Protein AF-A0A2V9VYB6-F1 (afdb_monomer)

Solvent-accessible surface area (backbone atoms only — not comparable to full-atom values): 6726 Å² total; per-residue (Å²): 140,85,85,82,80,80,75,78,79,79,74,77,72,56,65,66,53,47,56,52,48,46,52,50,51,56,49,49,54,51,48,46,54,51,22,63,63,72,33,36,52,66,61,45,56,74,74,52,60,84,85,45,79,45,72,48,96,88,68,51,76,35,46,48,68,56,46,45,52,49,42,58,71,44,42,89,64,50,88,79,73,76,66,43,64,47,83,90,43,64,50,68,50,76,58,91,94,46,73,50,76,46,66,53,70,55,128

Radius of gyration: 20.24 Å; Cα contacts (8 Å, |Δi|>4): 100; chains: 1; bounding box: 27×27×78 Å

Mean predicted aligned error: 10.0 Å

Nearest PDB structures (foldseek):
  2r4i-assembly1_B  TM=8.383E-01  e=9.178E-03  Cytophaga hutchinsonii ATCC 33406
  4i4k-assembly1_A  TM=6.987E-01  e=7.322E-01  Streptomyces globisporus C-1027
  7jmv-assembly1_A  TM=7.365E-01  e=1.472E+00  Madurella mycetomatis
  7kd9-assembly3_H  TM=6.754E-01  e=2.021E+00  Blastobotrys adeninivorans
  7jmr-assembly1_A  TM=7.365E-01  e=2.776E+00  Madurella mycetomatis

pLDDT: mean 80.01, std 17.53, range [41.66, 97.94]

Secondary structure (DSSP, 8-state):
------------THHHHHHHHHHHHHHHHHHHHHHHHHT-HHHHHHHS-TT--EE-TTS-EE-HHHHHHHHHHHGGGTTS---EEPGGG-EEEEETTEEEEE--EE-

Structure (mmCIF, N/CA/C/O backbone):
data_AF-A0A2V9VYB6-F1
#
_entry.id   AF-A0A2V9VYB6-F1
#
loop_
_atom_site.group_PDB
_atom_site.id
_atom_site.type_symbol
_atom_site.label_atom_id
_atom_site.label_alt_id
_atom_site.label_comp_id
_atom_site.label_asym_id
_atom_site.label_entity_id
_atom_site.label_seq_id
_atom_site.pdbx_PDB_ins_code
_atom_site.Cartn_x
_atom_site.Cartn_y
_atom_site.Cartn_z
_atom_site.occupancy
_atom_site.B_iso_or_equiv
_atom_site.auth_seq_id
_atom_site.auth_comp_id
_atom_site.auth_asym_id
_atom_site.auth_atom_id
_atom_site.pdbx_PDB_model_num
ATOM 1 N N . MET A 1 1 ? 8.157 -14.509 -61.793 1.00 47.47 1 MET A N 1
ATOM 2 C CA . MET A 1 1 ? 8.509 -14.728 -60.375 1.00 47.47 1 MET A CA 1
ATOM 3 C C . MET A 1 1 ? 9.534 -13.697 -59.950 1.00 47.47 1 MET A C 1
ATOM 5 O O . MET A 1 1 ? 10.646 -13.806 -60.432 1.00 47.47 1 MET A O 1
ATOM 9 N N . VAL A 1 2 ? 9.172 -12.765 -59.066 1.00 41.66 2 VAL A N 1
ATOM 10 C CA . VAL A 1 2 ? 9.946 -12.417 -57.857 1.00 41.66 2 VAL A CA 1
ATOM 11 C C . VAL A 1 2 ? 8.919 -11.852 -56.871 1.00 41.66 2 VAL A C 1
ATOM 13 O O . VAL A 1 2 ? 8.341 -10.798 -57.117 1.00 41.66 2 VAL A O 1
ATOM 16 N N . LEU A 1 3 ? 8.625 -12.601 -55.808 1.00 47.91 3 LEU A N 1
ATOM 17 C CA . LEU A 1 3 ? 7.790 -12.157 -54.693 1.00 47.91 3 LEU A CA 1
ATOM 18 C C . LEU A 1 3 ? 8.742 -11.557 -53.650 1.00 47.91 3 LEU A C 1
ATOM 20 O O . LEU A 1 3 ? 9.519 -12.290 -53.042 1.00 47.91 3 LEU A O 1
ATOM 24 N N . VAL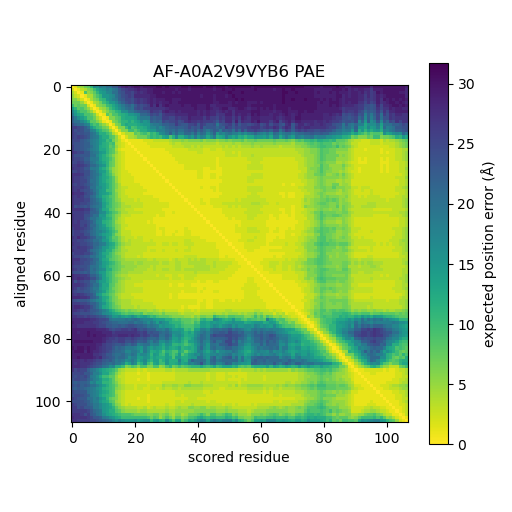 A 1 4 ? 8.738 -10.233 -53.489 1.00 48.50 4 VAL A N 1
ATOM 25 C CA . VAL A 1 4 ? 9.514 -9.554 -52.441 1.00 48.50 4 VAL A CA 1
ATOM 26 C C . VAL A 1 4 ? 8.639 -9.492 -51.192 1.00 48.50 4 VAL A C 1
ATOM 28 O O . VAL A 1 4 ? 7.753 -8.649 -51.082 1.00 48.50 4 VAL A O 1
ATOM 31 N N . CYS A 1 5 ? 8.857 -10.423 -50.264 1.00 47.44 5 CYS A N 1
ATOM 32 C CA . CYS A 1 5 ? 8.259 -10.375 -48.934 1.00 47.44 5 CYS A CA 1
ATOM 33 C C . CYS A 1 5 ? 8.954 -9.276 -48.122 1.00 47.44 5 CYS A C 1
ATOM 35 O O . CYS A 1 5 ? 10.061 -9.472 -47.624 1.00 47.44 5 CYS A O 1
ATOM 37 N N . ALA A 1 6 ? 8.309 -8.118 -47.989 1.00 54.72 6 ALA A N 1
ATOM 38 C CA . ALA A 1 6 ? 8.707 -7.104 -47.023 1.00 54.72 6 ALA A CA 1
ATOM 39 C C . ALA A 1 6 ? 8.417 -7.637 -45.611 1.00 54.72 6 ALA A C 1
ATOM 41 O O . ALA A 1 6 ? 7.285 -7.592 -45.132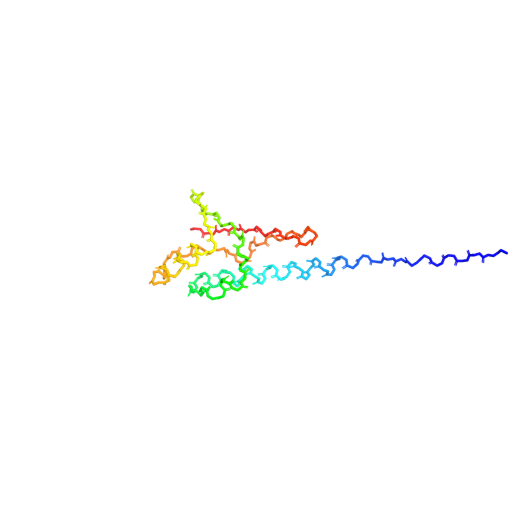 1.00 54.72 6 ALA A O 1
ATOM 42 N N . THR A 1 7 ? 9.431 -8.189 -44.949 1.00 57.72 7 THR A N 1
ATOM 43 C CA . THR A 1 7 ? 9.360 -8.508 -43.523 1.00 57.72 7 THR A CA 1
ATOM 44 C C . THR A 1 7 ? 9.350 -7.195 -42.749 1.00 57.72 7 THR A C 1
ATOM 46 O O . THR A 1 7 ? 10.390 -6.558 -42.578 1.00 57.72 7 THR A O 1
ATOM 49 N N . ALA A 1 8 ? 8.169 -6.766 -42.308 1.00 55.41 8 ALA A N 1
ATOM 50 C CA . ALA A 1 8 ? 8.053 -5.724 -41.303 1.00 55.41 8 ALA A CA 1
ATOM 51 C C . ALA A 1 8 ? 8.752 -6.225 -40.032 1.00 55.41 8 A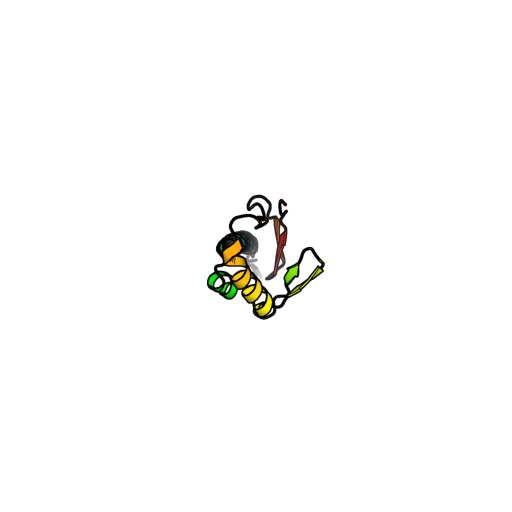LA A C 1
ATOM 53 O O . ALA A 1 8 ? 8.300 -7.171 -39.389 1.00 55.41 8 ALA A O 1
ATOM 54 N N . VAL A 1 9 ? 9.893 -5.625 -39.701 1.00 56.56 9 VAL A N 1
ATOM 55 C CA . VAL A 1 9 ? 10.559 -5.850 -38.421 1.00 56.56 9 VAL A CA 1
ATOM 56 C C . VAL A 1 9 ? 9.672 -5.208 -37.356 1.00 56.56 9 VAL A C 1
ATOM 58 O O . VAL A 1 9 ? 9.654 -3.988 -37.205 1.00 56.56 9 VAL A O 1
ATOM 61 N N . TRP A 1 10 ? 8.888 -6.021 -36.649 1.00 59.22 10 TRP A N 1
ATOM 62 C CA . TRP A 1 10 ? 8.245 -5.600 -35.409 1.00 59.22 10 TRP A CA 1
ATOM 63 C C . TRP A 1 10 ? 9.334 -5.370 -34.363 1.00 59.22 10 TRP A C 1
ATOM 65 O O . TRP A 1 10 ? 9.890 -6.309 -33.799 1.00 59.22 10 TRP A O 1
ATOM 75 N N . LEU A 1 11 ? 9.653 -4.102 -34.123 1.00 55.72 11 LEU A N 1
ATOM 76 C CA . LEU A 1 11 ? 10.357 -3.686 -32.918 1.00 55.72 11 LEU A CA 1
ATOM 77 C C . LEU A 1 11 ? 9.389 -3.864 -31.735 1.00 55.72 11 LEU A C 1
ATOM 79 O O . LEU A 1 11 ? 8.288 -3.310 -31.782 1.00 55.72 11 LEU A O 1
ATOM 83 N N . PRO A 1 12 ? 9.736 -4.641 -30.695 1.00 51.94 12 PRO A N 1
ATOM 84 C CA . PRO A 1 12 ? 8.858 -4.819 -29.547 1.00 51.94 12 PRO A CA 1
ATOM 85 C C . PRO A 1 12 ? 8.682 -3.487 -28.807 1.00 51.94 12 PRO A C 1
ATOM 87 O O . PRO A 1 12 ? 9.613 -2.982 -28.189 1.00 51.94 12 PRO A O 1
ATOM 90 N N . ALA A 1 13 ? 7.458 -2.954 -28.802 1.00 56.91 13 ALA A N 1
ATOM 91 C CA . ALA A 1 13 ? 7.031 -1.784 -28.020 1.00 56.91 13 ALA A CA 1
ATOM 92 C C . ALA A 1 13 ? 7.063 -2.007 -26.486 1.00 56.91 13 ALA A C 1
ATOM 94 O O . ALA A 1 13 ? 6.517 -1.222 -25.711 1.00 56.91 13 ALA A O 1
ATOM 95 N N . GLN A 1 14 ? 7.673 -3.103 -26.034 1.00 57.41 14 GLN A N 1
ATOM 96 C CA . GLN A 1 14 ? 7.612 -3.579 -24.660 1.00 57.41 14 GLN A CA 1
ATOM 97 C C . GLN A 1 14 ? 8.513 -2.756 -23.721 1.00 57.41 14 GLN A C 1
ATOM 99 O O . GLN A 1 14 ? 8.121 -2.485 -22.587 1.00 57.41 14 GLN A O 1
ATOM 104 N N . SER A 1 15 ? 9.661 -2.254 -24.192 1.00 59.47 15 SER A N 1
ATOM 105 C CA . SER A 1 15 ? 10.625 -1.520 -23.351 1.00 59.47 15 SER A CA 1
ATOM 106 C C . SER A 1 15 ? 10.083 -0.195 -22.802 1.00 59.47 15 SER A C 1
ATOM 108 O O . SER A 1 15 ? 10.264 0.112 -21.622 1.00 59.47 15 SER A O 1
ATOM 110 N N . ASP A 1 16 ? 9.363 0.568 -23.626 1.00 64.31 16 ASP A N 1
ATOM 111 C CA . ASP A 1 16 ? 8.791 1.857 -23.215 1.00 64.31 16 ASP A CA 1
ATOM 112 C C . ASP A 1 16 ? 7.590 1.656 -22.273 1.00 64.31 16 ASP A C 1
ATOM 114 O O . ASP A 1 16 ? 7.368 2.430 -21.332 1.00 64.31 16 ASP A O 1
ATOM 118 N N . SER A 1 17 ? 6.844 0.560 -22.459 1.00 80.25 17 SER A N 1
ATOM 119 C CA . SER A 1 17 ? 5.758 0.172 -21.553 1.00 80.25 17 SER A CA 1
ATOM 120 C C . SER A 1 17 ? 6.264 -0.276 -20.175 1.00 80.25 17 SER A C 1
ATOM 122 O O . SER A 1 17 ? 5.668 0.085 -19.161 1.00 80.25 17 SER A O 1
ATOM 124 N N . GLU A 1 18 ? 7.396 -0.980 -20.096 1.00 86.31 18 GLU A N 1
ATOM 125 C CA . GLU A 1 18 ? 7.959 -1.441 -18.821 1.00 86.31 18 GLU A CA 1
ATOM 126 C C . GLU A 1 18 ? 8.546 -0.284 -18.005 1.00 86.31 18 GLU A C 1
ATOM 128 O O . GLU A 1 18 ? 8.272 -0.163 -16.809 1.00 86.31 18 GLU A O 1
ATOM 133 N N . ALA A 1 19 ? 9.304 0.616 -18.642 1.00 87.69 19 ALA A N 1
ATOM 134 C CA . ALA A 1 19 ? 9.876 1.784 -17.971 1.00 87.69 19 ALA A CA 1
ATOM 135 C C . ALA A 1 19 ? 8.791 2.746 -17.451 1.00 87.69 19 ALA A C 1
ATOM 137 O O . ALA A 1 19 ? 8.884 3.266 -16.330 1.00 87.69 19 ALA A O 1
ATOM 138 N N . SER A 1 20 ? 7.732 2.955 -18.239 1.00 90.19 20 SER A N 1
ATOM 139 C CA . SER A 1 20 ? 6.583 3.765 -17.818 1.00 90.19 20 SER A CA 1
ATOM 140 C C . SER A 1 20 ? 5.780 3.090 -16.702 1.00 90.19 20 SER A C 1
ATOM 142 O O . SER A 1 20 ? 5.427 3.757 -15.729 1.00 90.19 20 SER A O 1
ATOM 144 N N . THR A 1 21 ? 5.562 1.774 -16.772 1.00 91.94 21 THR A N 1
ATOM 145 C CA . THR A 1 21 ? 4.920 0.995 -15.697 1.00 91.94 21 THR A CA 1
ATOM 146 C C . THR A 1 21 ? 5.723 1.084 -14.408 1.00 91.94 21 THR A C 1
ATOM 148 O O . THR A 1 21 ? 5.179 1.460 -13.373 1.00 91.94 21 THR A O 1
ATOM 151 N N . LYS A 1 22 ? 7.040 0.867 -14.471 1.00 91.06 22 LYS A N 1
ATOM 152 C CA . LYS A 1 22 ? 7.939 1.032 -13.325 1.00 91.06 22 LYS A CA 1
ATOM 153 C C . LYS A 1 22 ? 7.808 2.415 -12.686 1.00 91.06 22 LYS A C 1
ATOM 155 O O . LYS A 1 22 ? 7.693 2.521 -11.469 1.00 91.06 22 LYS A O 1
ATOM 160 N N . SER A 1 23 ? 7.793 3.466 -13.502 1.00 90.62 23 SER A N 1
ATOM 161 C CA . SER A 1 23 ? 7.660 4.843 -13.015 1.00 90.62 23 SER A CA 1
ATOM 162 C C . SER A 1 23 ? 6.313 5.090 -12.325 1.00 90.62 23 SER A C 1
ATOM 164 O O . SER A 1 23 ? 6.273 5.745 -11.285 1.00 90.62 23 SER A O 1
ATOM 166 N N . LYS A 1 24 ? 5.219 4.522 -12.854 1.00 92.50 24 LYS A N 1
ATOM 167 C CA . LYS A 1 24 ? 3.885 4.581 -12.232 1.00 92.50 24 LYS A CA 1
ATOM 168 C C . LYS A 1 24 ? 3.848 3.861 -10.884 1.00 92.50 24 LYS A C 1
ATOM 170 O O . LYS A 1 24 ? 3.350 4.433 -9.923 1.00 92.50 24 LYS A O 1
ATOM 175 N N . ILE A 1 25 ? 4.419 2.659 -10.791 1.00 92.88 25 ILE A N 1
ATOM 176 C CA . ILE A 1 25 ? 4.477 1.897 -9.532 1.00 92.88 25 ILE A CA 1
ATOM 177 C C . ILE A 1 25 ? 5.272 2.662 -8.470 1.00 92.88 25 ILE A C 1
ATOM 179 O O . ILE A 1 25 ? 4.801 2.818 -7.350 1.00 92.88 25 ILE A O 1
ATOM 183 N N . VAL A 1 26 ? 6.421 3.245 -8.830 1.00 90.12 26 VAL A N 1
ATOM 184 C CA . VAL A 1 26 ? 7.193 4.096 -7.905 1.00 90.12 26 VAL A CA 1
ATOM 185 C C . VAL A 1 26 ? 6.380 5.309 -7.429 1.00 90.12 26 VAL A C 1
ATOM 187 O O . VAL A 1 26 ? 6.496 5.711 -6.273 1.00 90.12 26 VAL A O 1
ATOM 190 N N . ALA A 1 27 ? 5.563 5.912 -8.296 1.00 91.94 27 ALA A N 1
ATOM 191 C CA . ALA A 1 27 ? 4.695 7.021 -7.903 1.00 91.94 27 ALA A CA 1
ATOM 192 C C . ALA A 1 27 ? 3.577 6.574 -6.943 1.00 91.94 27 ALA A C 1
ATOM 194 O O . ALA A 1 27 ? 3.317 7.273 -5.963 1.00 91.94 27 ALA A O 1
ATOM 195 N N . LEU A 1 28 ? 2.965 5.410 -7.185 1.00 94.06 28 LEU A N 1
ATOM 196 C CA . LEU A 1 28 ? 1.953 4.824 -6.299 1.00 94.06 28 LEU A CA 1
ATOM 197 C C . LEU A 1 28 ? 2.532 4.487 -4.921 1.00 94.06 28 LEU A C 1
ATOM 199 O O . LEU A 1 28 ? 1.930 4.849 -3.918 1.00 94.06 28 LEU A O 1
ATOM 203 N N . GLU A 1 29 ? 3.732 3.908 -4.855 1.00 90.06 29 GLU A N 1
ATOM 204 C CA . GLU A 1 29 ? 4.431 3.630 -3.590 1.00 90.06 29 GLU A CA 1
ATOM 205 C C . GLU A 1 29 ? 4.733 4.907 -2.791 1.00 90.06 29 GLU A C 1
ATOM 207 O O . GLU A 1 29 ? 4.595 4.961 -1.567 1.00 90.06 29 GLU A O 1
ATOM 212 N N . LYS A 1 30 ? 5.124 5.993 -3.468 1.00 88.44 30 LYS A N 1
ATOM 213 C CA . LYS A 1 30 ? 5.323 7.290 -2.802 1.00 88.44 30 LYS A CA 1
ATOM 214 C C . LYS A 1 30 ? 4.012 7.854 -2.257 1.00 88.44 30 LYS A C 1
ATOM 216 O O . LYS A 1 30 ? 3.995 8.344 -1.128 1.00 88.44 30 LYS A O 1
ATOM 221 N N . LEU A 1 31 ? 2.933 7.766 -3.038 1.00 92.06 31 LEU A N 1
ATOM 222 C CA . LEU A 1 31 ? 1.601 8.196 -2.619 1.00 92.06 31 LEU A CA 1
ATOM 223 C C . LEU A 1 31 ? 1.105 7.377 -1.422 1.00 92.06 31 LEU A C 1
ATOM 225 O O . LEU A 1 31 ? 0.658 7.970 -0.445 1.00 92.06 31 LEU A O 1
ATOM 229 N N . TRP A 1 32 ? 1.258 6.052 -1.466 1.00 91.69 32 TRP A N 1
ATOM 230 C CA . TRP A 1 32 ? 0.970 5.143 -0.357 1.00 91.69 32 TRP A CA 1
ATOM 231 C C . TRP A 1 32 ? 1.654 5.595 0.933 1.00 91.69 32 TRP A C 1
ATOM 233 O O . TRP A 1 32 ? 0.988 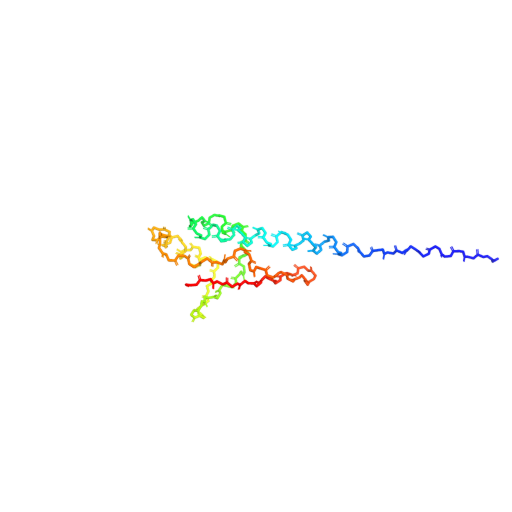5.868 1.930 1.00 91.69 32 TRP A O 1
ATOM 243 N N . ASN A 1 33 ? 2.982 5.749 0.896 1.00 85.94 33 ASN A N 1
ATOM 244 C CA . ASN A 1 33 ? 3.771 6.125 2.068 1.00 85.94 33 ASN A CA 1
ATOM 245 C C . ASN A 1 33 ? 3.355 7.487 2.634 1.00 85.94 33 ASN A C 1
ATOM 247 O O . ASN A 1 33 ? 3.225 7.647 3.848 1.00 85.94 33 ASN A O 1
ATOM 251 N N . GLN A 1 34 ? 3.139 8.475 1.762 1.00 87.69 34 GLN A N 1
ATOM 252 C CA . GLN A 1 34 ? 2.714 9.804 2.184 1.00 87.69 34 GLN A CA 1
ATOM 253 C C . GLN A 1 34 ? 1.313 9.776 2.803 1.00 87.69 34 GLN A C 1
ATOM 255 O O . GLN A 1 34 ? 1.121 10.351 3.872 1.00 87.69 34 GLN A O 1
ATOM 260 N N . ALA A 1 35 ? 0.362 9.101 2.155 1.00 91.00 35 ALA A N 1
ATOM 261 C CA . ALA A 1 35 ? -1.018 9.015 2.610 1.00 91.00 35 ALA A CA 1
ATOM 262 C C . ALA A 1 35 ? -1.132 8.244 3.929 1.00 91.00 35 ALA A C 1
ATOM 264 O O . ALA A 1 35 ? -1.815 8.694 4.847 1.00 91.00 35 ALA A O 1
ATOM 265 N N . TYR A 1 36 ? -0.399 7.137 4.067 1.00 87.62 36 TYR A N 1
ATOM 266 C CA . TYR A 1 36 ? -0.300 6.396 5.322 1.00 87.62 36 TYR A CA 1
ATOM 267 C C . TYR A 1 36 ? 0.259 7.280 6.440 1.00 87.62 36 TYR A C 1
ATOM 269 O O . TYR A 1 36 ? -0.337 7.373 7.514 1.00 87.62 36 TYR A O 1
ATOM 277 N N . LYS A 1 37 ? 1.342 8.017 6.160 1.00 81.88 37 LYS A N 1
ATOM 278 C CA . LYS A 1 37 ? 1.955 8.942 7.119 1.00 81.88 37 LYS A CA 1
ATOM 279 C C . LYS A 1 37 ? 0.990 10.037 7.577 1.00 81.88 37 LYS A C 1
ATOM 281 O O . LYS A 1 37 ? 0.893 10.323 8.765 1.00 81.88 37 LYS A O 1
ATOM 286 N N . SER A 1 38 ? 0.255 10.647 6.651 1.00 85.88 38 SER A N 1
ATOM 287 C CA . SER A 1 38 ? -0.689 11.722 6.973 1.00 85.88 38 SER A CA 1
ATOM 288 C C . SER A 1 38 ? -2.059 11.236 7.453 1.00 85.88 38 SER A C 1
ATOM 290 O O . SER A 1 38 ? -2.915 12.070 7.739 1.00 85.88 38 SER A O 1
ATOM 292 N N . GLY A 1 39 ? -2.300 9.921 7.507 1.00 88.31 39 GLY A N 1
ATOM 293 C CA . GLY A 1 39 ? -3.623 9.365 7.797 1.00 88.31 39 GLY A CA 1
ATOM 294 C C . GLY A 1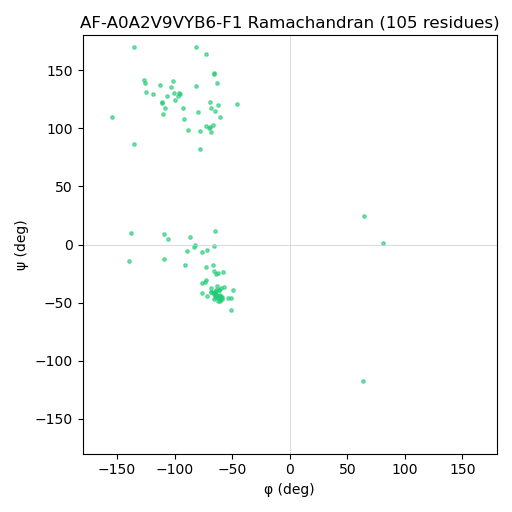 39 ? -4.678 9.692 6.729 1.00 88.31 39 GLY A C 1
ATOM 295 O O . GLY A 1 39 ? -5.870 9.730 7.035 1.00 88.31 39 GLY A O 1
ATOM 296 N N . ASP A 1 40 ? -4.265 9.959 5.484 1.00 92.69 40 ASP A N 1
ATOM 297 C CA . ASP A 1 40 ? -5.170 10.275 4.372 1.00 92.69 40 ASP A CA 1
ATOM 298 C C . ASP A 1 40 ? -5.815 8.996 3.823 1.00 92.69 40 ASP A C 1
ATOM 300 O O . ASP A 1 40 ? -5.400 8.410 2.819 1.00 92.69 40 ASP A O 1
ATOM 304 N N . ILE A 1 41 ? -6.871 8.562 4.509 1.00 94.88 41 ILE A N 1
ATOM 305 C CA . ILE A 1 41 ? -7.628 7.362 4.145 1.00 94.88 41 ILE A CA 1
ATOM 306 C C . ILE A 1 41 ? -8.282 7.461 2.764 1.00 94.88 41 ILE A C 1
ATOM 308 O O . ILE A 1 41 ? -8.535 6.432 2.151 1.00 94.88 41 ILE A O 1
ATOM 312 N N . LYS A 1 42 ? -8.546 8.671 2.254 1.00 96.56 42 LYS A N 1
ATOM 313 C CA . LYS A 1 42 ? -9.171 8.851 0.940 1.00 96.56 42 LYS A CA 1
ATOM 314 C C . LYS A 1 42 ? -8.161 8.599 -0.175 1.00 96.56 42 LYS A C 1
ATOM 316 O O . LYS A 1 42 ? -8.495 7.958 -1.169 1.00 96.56 42 LYS A O 1
ATOM 321 N N . ALA A 1 43 ? -6.931 9.085 -0.009 1.00 96.31 43 ALA A N 1
ATOM 322 C CA . ALA A 1 43 ? -5.851 8.787 -0.940 1.00 96.31 43 ALA A CA 1
ATOM 323 C C . ALA A 1 43 ? -5.536 7.283 -0.961 1.00 96.31 43 ALA A C 1
ATOM 325 O O . ALA A 1 43 ? -5.449 6.709 -2.046 1.00 96.31 43 ALA A O 1
ATOM 326 N N . LEU A 1 44 ? -5.455 6.636 0.210 1.00 96.44 44 LEU A N 1
ATOM 327 C CA . LEU A 1 44 ? -5.255 5.183 0.309 1.00 96.44 44 LEU A CA 1
ATOM 328 C C . LEU A 1 44 ? -6.395 4.398 -0.359 1.00 96.44 44 LEU A C 1
ATOM 330 O O . LEU A 1 44 ? -6.136 3.510 -1.165 1.00 96.44 44 LEU A O 1
ATOM 334 N N . ASP A 1 45 ? -7.650 4.760 -0.088 1.00 97.75 45 ASP A N 1
ATOM 335 C CA . ASP A 1 45 ? -8.823 4.121 -0.697 1.00 97.75 45 ASP A CA 1
ATOM 336 C C . ASP A 1 45 ? -8.802 4.180 -2.234 1.00 97.75 45 ASP A C 1
ATOM 338 O O . ASP A 1 45 ? -9.166 3.211 -2.895 1.00 97.75 45 ASP A O 1
ATOM 342 N N . SER A 1 46 ? -8.309 5.286 -2.804 1.00 97.81 46 SER A N 1
ATOM 343 C CA . SER A 1 46 ? -8.280 5.500 -4.257 1.00 97.81 46 SER A CA 1
ATOM 344 C C . SER A 1 46 ? -7.247 4.665 -5.022 1.00 97.81 46 SER A C 1
ATOM 346 O O . SER A 1 46 ? -7.369 4.530 -6.239 1.00 97.81 46 SER A O 1
ATOM 348 N N . ILE A 1 47 ? -6.224 4.143 -4.337 1.00 96.88 47 ILE A N 1
ATOM 349 C CA . ILE A 1 47 ? -5.132 3.381 -4.967 1.00 96.88 47 ILE A CA 1
ATOM 350 C C . ILE A 1 47 ? -5.162 1.891 -4.641 1.00 96.88 47 ILE A C 1
ATOM 352 O O . ILE A 1 47 ? -4.446 1.121 -5.279 1.00 96.88 47 ILE A O 1
ATOM 356 N N . LEU A 1 48 ? -5.968 1.486 -3.660 1.00 97.06 48 LEU A N 1
ATOM 357 C CA . LEU A 1 48 ? -6.129 0.091 -3.286 1.00 97.06 48 LEU A CA 1
ATOM 358 C C . LEU A 1 48 ? -7.330 -0.536 -3.978 1.00 97.06 48 LEU A C 1
ATOM 360 O O . LEU A 1 48 ? -8.449 -0.034 -3.873 1.00 97.06 48 LEU A O 1
ATOM 364 N N . ASP A 1 49 ? -7.098 -1.684 -4.602 1.00 97.94 49 ASP A N 1
ATOM 365 C CA . ASP A 1 49 ? -8.171 -2.562 -5.055 1.00 97.94 49 ASP A CA 1
ATOM 366 C C . ASP A 1 49 ? -8.945 -3.142 -3.858 1.00 97.94 49 ASP A C 1
ATOM 368 O O . ASP A 1 49 ? -8.369 -3.385 -2.795 1.00 97.94 49 ASP A O 1
ATOM 372 N N . ASP A 1 50 ? -10.246 -3.384 -4.017 1.00 97.38 50 ASP A N 1
ATOM 373 C CA . ASP A 1 50 ? -11.089 -3.925 -2.942 1.00 97.38 50 ASP A CA 1
ATOM 374 C C . ASP A 1 50 ? -10.705 -5.364 -2.548 1.00 97.38 50 ASP A C 1
ATOM 376 O O . ASP A 1 50 ? -10.961 -5.781 -1.417 1.00 97.38 50 ASP A O 1
ATOM 380 N N . GLY A 1 51 ? -10.054 -6.107 -3.449 1.00 97.19 51 GLY A N 1
ATOM 381 C CA . GLY A 1 51 ? -9.536 -7.454 -3.219 1.00 97.19 51 GLY A CA 1
ATOM 382 C C . GLY A 1 51 ? -8.132 -7.515 -2.609 1.00 97.19 51 GLY A C 1
ATOM 383 O O . GLY A 1 51 ? -7.567 -8.607 -2.524 1.00 97.19 51 GLY A O 1
ATOM 384 N N . ILE A 1 52 ? -7.536 -6.385 -2.206 1.00 97.00 52 ILE A N 1
ATOM 385 C CA . ILE A 1 52 ? -6.187 -6.387 -1.630 1.00 97.00 52 ILE A CA 1
ATOM 386 C C . ILE A 1 52 ? -6.119 -7.175 -0.313 1.00 97.00 52 ILE A C 1
ATOM 388 O O . ILE A 1 52 ? -6.979 -7.065 0.564 1.00 97.00 52 ILE A O 1
ATOM 392 N N . VAL A 1 53 ? -5.031 -7.933 -0.165 1.00 95.94 53 VAL A N 1
ATOM 393 C CA . VAL A 1 53 ? -4.658 -8.644 1.059 1.00 95.94 53 VAL A CA 1
ATOM 394 C C . VAL A 1 53 ? -3.425 -7.966 1.646 1.00 95.94 53 VAL A C 1
ATOM 396 O O . VAL A 1 53 ? -2.350 -8.016 1.047 1.00 95.94 53 VAL A O 1
ATOM 399 N N . LEU A 1 54 ? -3.575 -7.328 2.808 1.00 94.50 54 LEU A N 1
ATOM 400 C CA . LEU A 1 54 ? -2.468 -6.677 3.507 1.00 94.50 54 LEU A CA 1
ATOM 401 C C . LEU A 1 54 ? -1.964 -7.586 4.620 1.00 94.50 54 LEU A C 1
ATOM 403 O O . LEU A 1 54 ? -2.746 -8.001 5.470 1.00 94.50 54 LEU A O 1
ATOM 407 N N . VAL A 1 55 ? -0.670 -7.893 4.608 1.00 93.94 55 VAL A N 1
ATOM 408 C CA . VAL A 1 55 ? -0.019 -8.719 5.630 1.00 93.94 55 VAL A CA 1
ATOM 409 C C . VAL A 1 55 ? 0.914 -7.831 6.444 1.00 93.94 55 VAL A C 1
ATOM 411 O O . VAL A 1 55 ? 1.804 -7.195 5.879 1.00 93.94 55 VAL A O 1
ATOM 414 N N . ASN A 1 56 ? 0.697 -7.784 7.755 1.00 88.12 56 ASN A N 1
ATOM 415 C CA . ASN A 1 56 ? 1.518 -7.015 8.686 1.00 88.12 56 ASN A CA 1
ATOM 416 C C . ASN A 1 56 ? 2.805 -7.772 9.060 1.00 88.12 56 ASN A C 1
ATOM 418 O O . ASN A 1 56 ? 2.972 -8.957 8.763 1.00 88.12 56 ASN A O 1
ATOM 422 N N . ASP A 1 57 ? 3.721 -7.085 9.740 1.00 84.12 57 ASP A N 1
ATOM 423 C CA . ASP A 1 57 ? 4.993 -7.636 10.221 1.00 84.12 57 ASP A CA 1
ATOM 424 C C . ASP A 1 57 ? 4.825 -8.749 11.273 1.00 84.12 57 ASP A C 1
ATOM 426 O O . ASP A 1 57 ? 5.672 -9.639 11.367 1.00 84.12 57 ASP A O 1
ATOM 430 N N . ASP A 1 58 ? 3.710 -8.749 12.006 1.00 88.38 58 ASP A N 1
ATOM 431 C CA . ASP A 1 58 ? 3.301 -9.819 12.924 1.00 88.38 58 ASP A CA 1
ATOM 432 C C . ASP A 1 58 ? 2.602 -11.013 12.234 1.00 88.38 58 ASP A C 1
ATOM 434 O O . ASP A 1 58 ? 2.232 -11.988 12.892 1.00 88.38 58 ASP A O 1
ATOM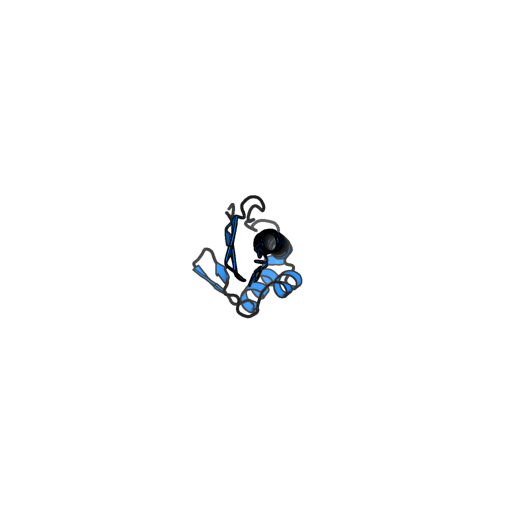 438 N N . GLY A 1 59 ? 2.428 -10.955 10.909 1.00 93.38 59 GLY A N 1
ATOM 439 C CA . GLY A 1 59 ? 1.757 -11.979 10.107 1.00 93.38 59 GLY A CA 1
ATOM 440 C C . GLY A 1 59 ? 0.227 -11.907 10.117 1.00 93.38 59 GLY A C 1
ATOM 441 O O . GLY A 1 59 ? -0.416 -12.739 9.472 1.00 93.38 59 GLY A O 1
ATOM 442 N N . SER A 1 60 ? -0.377 -10.936 10.812 1.00 95.12 60 SER A N 1
ATOM 443 C CA . SER A 1 60 ? -1.818 -10.691 10.722 1.00 95.12 60 SER A CA 1
ATOM 444 C C . SER A 1 60 ? -2.206 -10.205 9.325 1.00 95.12 60 SER A C 1
ATOM 446 O O . SER A 1 60 ? -1.441 -9.521 8.642 1.00 95.12 60 SER A O 1
ATOM 448 N N . VAL A 1 61 ? -3.411 -10.580 8.895 1.00 96.75 61 VAL A N 1
ATOM 449 C CA . VAL A 1 61 ? -3.950 -10.239 7.577 1.00 96.75 61 VAL A CA 1
ATOM 450 C C . VAL A 1 61 ? -5.123 -9.285 7.739 1.00 96.75 61 VAL A C 1
ATOM 452 O O . VAL A 1 61 ? -5.971 -9.498 8.605 1.00 96.75 61 VAL A O 1
ATOM 455 N N . GLN A 1 62 ? -5.177 -8.257 6.896 1.00 96.62 62 GLN A N 1
ATOM 456 C CA . GLN A 1 62 ? -6.238 -7.258 6.876 1.00 96.62 62 GLN A CA 1
ATOM 457 C C . GLN A 1 62 ? -6.844 -7.120 5.480 1.00 96.62 62 GLN A C 1
ATOM 459 O O . GLN A 1 62 ? -6.146 -7.129 4.460 1.00 96.62 62 GLN A O 1
ATOM 464 N N . THR A 1 63 ? -8.160 -6.934 5.458 1.00 97.81 63 THR A N 1
ATOM 465 C CA . THR A 1 63 ? -8.889 -6.393 4.309 1.00 97.81 63 THR A CA 1
ATOM 466 C C . THR A 1 63 ? -8.617 -4.895 4.152 1.00 97.81 63 THR A C 1
ATOM 468 O O . THR A 1 63 ? -8.207 -4.212 5.097 1.00 97.81 63 THR A O 1
ATOM 471 N N . LYS A 1 64 ? -8.944 -4.341 2.978 1.00 97.31 64 LYS A N 1
ATOM 472 C CA . LYS A 1 64 ? -8.923 -2.890 2.737 1.00 97.31 64 LYS A CA 1
ATOM 473 C C . LYS A 1 64 ? -9.699 -2.107 3.803 1.00 97.31 64 LYS A C 1
ATOM 475 O O . LYS A 1 64 ? -9.200 -1.113 4.324 1.00 97.31 64 LYS A O 1
ATOM 480 N N . ALA A 1 65 ? -10.903 -2.560 4.154 1.00 96.88 65 ALA A N 1
ATOM 481 C CA . ALA A 1 65 ? -11.758 -1.873 5.122 1.00 96.88 65 ALA A CA 1
ATOM 482 C C . ALA A 1 65 ? -11.136 -1.835 6.530 1.00 96.88 65 ALA A C 1
ATOM 484 O O . ALA A 1 65 ? -11.145 -0.787 7.179 1.00 96.88 65 ALA A O 1
ATOM 485 N N . GLU A 1 66 ? -10.565 -2.952 6.985 1.00 96.31 66 GLU A N 1
A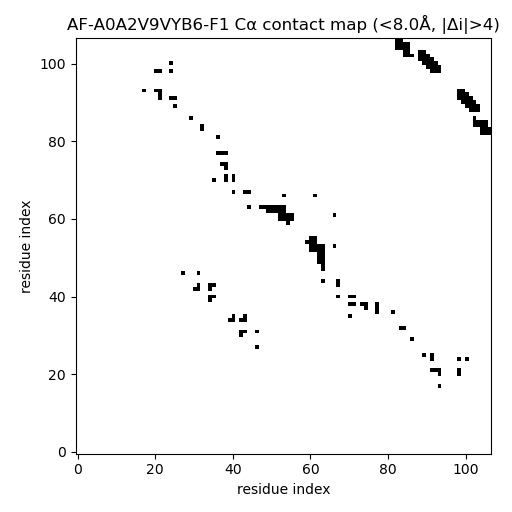TOM 486 C CA . GLU A 1 66 ? -9.890 -3.046 8.287 1.00 96.31 66 GLU A CA 1
ATOM 487 C C . GLU A 1 66 ? -8.631 -2.177 8.332 1.00 96.31 66 GLU A C 1
ATOM 489 O O . GLU A 1 66 ? -8.414 -1.455 9.308 1.00 96.31 66 GLU A O 1
ATOM 494 N N . PHE A 1 67 ? -7.843 -2.178 7.255 1.00 95.25 67 PHE A N 1
ATOM 495 C CA . PHE A 1 67 ? -6.661 -1.332 7.135 1.00 95.25 67 PHE A CA 1
ATOM 496 C C . PHE A 1 67 ? -7.013 0.164 7.169 1.00 95.25 67 PHE A C 1
ATOM 498 O O . PHE A 1 67 ? -6.441 0.923 7.949 1.00 95.25 67 PHE A O 1
ATOM 505 N N . LEU A 1 68 ? -8.002 0.614 6.391 1.00 95.38 68 LEU A N 1
ATOM 506 C CA . LEU A 1 68 ? -8.409 2.025 6.399 1.00 95.38 68 LEU A CA 1
ATOM 507 C C . LEU A 1 68 ? -8.961 2.460 7.768 1.00 95.38 68 LEU A C 1
ATOM 509 O O . LEU A 1 68 ? -8.720 3.589 8.210 1.00 95.38 68 LEU A O 1
ATOM 513 N N . ALA A 1 69 ? -9.668 1.567 8.469 1.00 94.00 69 ALA A N 1
ATOM 514 C CA . ALA A 1 69 ? -10.121 1.815 9.834 1.00 94.00 69 ALA A CA 1
ATOM 515 C C . ALA A 1 69 ? -8.945 1.936 10.820 1.00 94.00 69 ALA A C 1
ATOM 517 O O . ALA A 1 69 ? -8.955 2.837 11.668 1.00 94.00 69 ALA A O 1
ATOM 518 N N . SER A 1 70 ? -7.917 1.089 10.686 1.00 90.56 70 SER A N 1
ATOM 519 C CA . SER A 1 70 ? -6.728 1.125 11.544 1.00 90.56 70 SER A CA 1
ATOM 520 C C . SER A 1 70 ? -5.944 2.429 11.360 1.00 90.56 70 SER A C 1
ATOM 522 O O . SER A 1 70 ? -5.655 3.103 12.352 1.00 90.56 70 SER A O 1
ATOM 524 N N . VAL A 1 71 ? -5.731 2.869 10.114 1.00 89.44 71 VAL A N 1
ATOM 525 C CA . VAL A 1 71 ? -5.084 4.152 9.779 1.00 89.44 71 VAL A CA 1
ATOM 526 C C . VAL A 1 71 ? -5.848 5.335 10.373 1.00 89.44 71 VAL A C 1
ATOM 528 O O . VAL A 1 71 ? -5.260 6.225 10.987 1.00 89.44 71 VAL A O 1
ATOM 531 N N . LYS A 1 72 ? -7.181 5.341 10.251 1.00 87.00 72 LYS A N 1
ATOM 532 C CA . LYS A 1 72 ? -8.021 6.399 10.830 1.00 87.00 72 LYS A CA 1
ATOM 533 C C . LYS A 1 72 ? -7.888 6.470 12.353 1.00 87.00 72 LYS A C 1
ATOM 535 O O . LYS A 1 72 ? -7.885 7.563 12.916 1.00 87.00 72 LYS A O 1
ATOM 540 N N . SER A 1 73 ? -7.803 5.315 13.015 1.00 84.06 73 SER A N 1
ATOM 541 C CA . SER A 1 73 ? -7.683 5.234 14.475 1.00 84.06 73 SER A CA 1
ATOM 542 C C . SER A 1 73 ? -6.304 5.661 14.991 1.00 84.06 73 SER A C 1
ATOM 544 O O . SER A 1 73 ? -6.212 6.217 16.085 1.00 84.06 73 SER A O 1
ATOM 546 N N . SER A 1 74 ? -5.248 5.449 14.198 1.00 78.00 74 SER A N 1
ATOM 547 C CA . SER A 1 74 ? -3.860 5.756 14.559 1.00 78.00 74 SER A CA 1
ATOM 548 C C . SER A 1 74 ? -3.415 7.165 14.155 1.00 78.00 74 SER A C 1
ATOM 550 O O . SER A 1 74 ? -2.461 7.683 14.734 1.00 78.00 74 SER A O 1
ATOM 552 N N . ALA A 1 75 ? -4.132 7.832 13.241 1.00 68.75 75 ALA A N 1
ATOM 553 C CA . ALA A 1 75 ? -3.833 9.195 12.790 1.00 68.75 75 ALA A CA 1
ATOM 554 C C . ALA A 1 75 ? -3.606 10.228 13.925 1.00 68.75 75 ALA A C 1
ATOM 556 O O . ALA A 1 75 ? -2.670 11.021 13.813 1.00 68.75 75 ALA A O 1
ATOM 557 N N . PRO A 1 76 ? -4.352 10.223 15.053 1.00 61.59 76 PRO A N 1
ATOM 558 C CA . PRO A 1 76 ? -4.091 11.137 16.173 1.00 61.59 76 PRO A CA 1
ATOM 559 C C . PRO A 1 76 ? -2.758 10.893 16.907 1.00 61.59 76 PRO A C 1
ATOM 561 O O . PRO A 1 76 ? -2.308 11.765 17.645 1.00 61.59 76 PRO A O 1
ATOM 564 N N . GLN A 1 77 ? -2.139 9.720 16.731 1.00 59.44 77 GLN A N 1
ATOM 565 C CA . GLN A 1 77 ? -0.890 9.285 17.379 1.00 59.44 77 GLN A CA 1
ATOM 566 C C . GLN A 1 77 ? 0.315 9.300 16.413 1.00 59.44 77 GLN A C 1
ATOM 568 O O . GLN A 1 77 ? 1.417 8.884 16.771 1.00 59.44 77 GLN A O 1
ATOM 573 N N . ALA A 1 78 ? 0.129 9.788 15.180 1.00 57.62 78 ALA A N 1
ATOM 574 C CA . ALA A 1 78 ? 1.085 9.678 14.073 1.00 57.62 78 ALA A CA 1
ATOM 575 C C . ALA A 1 78 ? 2.420 10.436 14.265 1.00 57.62 78 ALA A C 1
ATOM 577 O O . ALA A 1 78 ? 3.304 10.361 13.416 1.00 57.62 78 ALA A O 1
ATOM 578 N N . SER A 1 79 ? 2.622 11.150 15.377 1.00 49.16 79 SER A N 1
ATOM 579 C CA . SER A 1 79 ? 3.818 11.971 15.593 1.00 49.16 79 SER A CA 1
ATOM 580 C C . SER A 1 79 ? 5.094 11.199 15.959 1.00 49.16 79 SER A C 1
ATOM 582 O O . SER A 1 79 ? 6.141 11.837 16.033 1.00 49.16 79 SER A O 1
ATOM 584 N N . ALA A 1 80 ? 5.060 9.878 16.201 1.00 44.12 80 ALA A N 1
ATOM 585 C CA . ALA A 1 80 ? 6.228 9.192 16.782 1.00 44.12 80 ALA A CA 1
ATOM 586 C C . ALA A 1 80 ? 6.613 7.797 16.242 1.00 44.12 80 ALA A C 1
ATOM 588 O O . ALA A 1 80 ? 7.715 7.357 16.554 1.00 44.12 80 ALA A O 1
ATOM 589 N N . GLN A 1 81 ? 5.782 7.080 15.471 1.00 47.56 81 GLN A N 1
ATOM 590 C CA . GLN A 1 81 ? 6.019 5.635 15.231 1.00 47.56 81 GLN A CA 1
ATOM 591 C C . GLN A 1 81 ? 5.798 5.125 13.799 1.00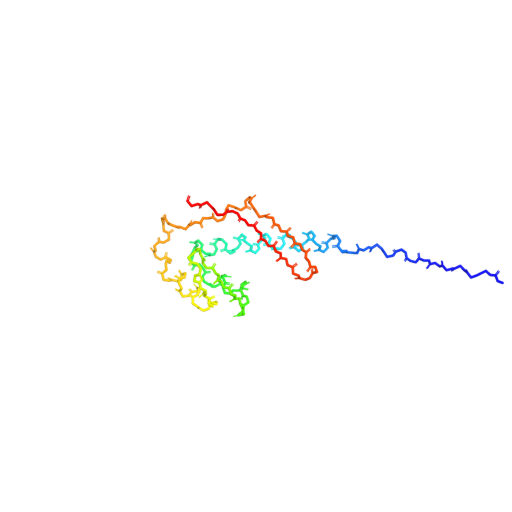 47.56 81 GLN A C 1
ATOM 593 O O . GLN A 1 81 ? 5.821 3.918 13.570 1.00 47.56 81 GLN A O 1
ATOM 598 N N . GLN A 1 82 ? 5.605 5.991 12.806 1.00 56.09 82 GLN A N 1
ATOM 599 C CA . GLN A 1 82 ? 5.414 5.507 11.437 1.00 56.09 82 GLN A CA 1
ATOM 600 C C . GLN A 1 82 ? 6.758 5.111 10.818 1.00 56.09 82 GLN A C 1
ATOM 602 O O . GLN A 1 82 ? 7.501 5.963 10.323 1.00 56.09 82 GLN A O 1
ATOM 607 N N . GLN A 1 83 ? 7.048 3.806 10.871 1.00 54.59 83 GLN A N 1
ATOM 608 C CA . GLN A 1 83 ? 8.076 3.141 10.072 1.00 54.59 83 GLN A CA 1
ATOM 609 C C . GLN A 1 83 ? 7.940 3.618 8.624 1.00 54.59 83 GLN A C 1
ATOM 611 O O . GLN A 1 83 ? 6.878 3.507 8.011 1.00 54.59 83 GLN A O 1
ATOM 616 N N . GLN A 1 84 ? 8.999 4.220 8.092 1.00 54.84 84 GLN A N 1
ATOM 617 C CA . GLN A 1 84 ? 9.018 4.677 6.708 1.00 54.84 84 GLN A CA 1
ATOM 618 C C . GLN A 1 84 ? 9.691 3.602 5.863 1.00 54.84 84 GLN A C 1
ATOM 620 O O . GLN A 1 84 ? 10.810 3.169 6.163 1.00 54.84 84 GLN A O 1
ATOM 625 N N . VAL A 1 85 ? 9.051 3.216 4.759 1.00 53.66 85 VAL A N 1
ATOM 626 C CA . VAL A 1 85 ? 9.809 2.642 3.651 1.00 53.66 85 VAL A CA 1
ATOM 627 C C . VAL A 1 85 ? 10.646 3.782 3.083 1.00 53.66 85 VAL A C 1
ATOM 629 O O . VAL A 1 85 ? 10.102 4.794 2.638 1.00 53.66 85 VAL A O 1
ATOM 632 N N . ALA A 1 86 ? 11.971 3.660 3.138 1.00 56.72 86 ALA A N 1
ATOM 633 C CA . ALA A 1 86 ? 12.838 4.658 2.529 1.00 56.72 86 ALA A CA 1
ATOM 634 C C . ALA A 1 86 ? 12.567 4.665 1.007 1.00 56.72 86 ALA A C 1
ATOM 636 O O . ALA A 1 86 ? 12.758 3.624 0.368 1.00 56.72 86 ALA A O 1
ATOM 637 N N . PRO A 1 87 ? 12.136 5.793 0.405 1.00 55.09 87 PRO A N 1
ATOM 638 C CA . PRO A 1 87 ? 11.750 5.845 -1.010 1.00 55.09 87 PRO A CA 1
ATOM 639 C C . PRO A 1 87 ? 12.870 5.416 -1.969 1.00 55.09 87 PRO A C 1
ATOM 641 O O . PRO A 1 87 ? 12.606 4.975 -3.086 1.00 55.09 87 PRO A O 1
ATOM 644 N N . GLU A 1 88 ? 14.121 5.529 -1.523 1.00 55.31 88 GLU A N 1
ATOM 645 C CA . GLU A 1 88 ? 15.333 5.140 -2.247 1.00 55.31 88 GLU A CA 1
ATOM 646 C C . GLU A 1 88 ? 15.560 3.615 -2.379 1.00 55.31 88 GLU A C 1
ATOM 648 O O . GLU A 1 88 ? 16.491 3.215 -3.076 1.00 55.31 88 GLU A O 1
ATOM 653 N N . ALA A 1 89 ? 14.731 2.750 -1.775 1.00 59.91 89 ALA A N 1
ATOM 654 C CA . ALA A 1 89 ? 14.964 1.297 -1.740 1.00 59.91 89 ALA A CA 1
ATOM 655 C C . ALA A 1 89 ? 14.010 0.441 -2.599 1.00 59.91 89 ALA A C 1
ATOM 657 O O . ALA A 1 89 ? 14.050 -0.783 -2.489 1.00 59.91 89 ALA A O 1
ATOM 658 N N . PHE A 1 90 ? 13.161 1.032 -3.448 1.00 73.88 90 PHE A N 1
ATOM 659 C CA . PHE A 1 90 ? 12.220 0.245 -4.252 1.00 73.88 90 PHE A CA 1
ATOM 660 C C . PHE A 1 90 ? 12.871 -0.377 -5.493 1.00 73.88 90 PHE A C 1
ATOM 662 O O . PHE A 1 90 ? 13.230 0.308 -6.455 1.00 73.88 90 PHE A O 1
ATOM 669 N N . VAL A 1 91 ? 12.950 -1.705 -5.514 1.00 87.50 91 VAL A N 1
ATOM 670 C CA . VAL A 1 91 ? 13.183 -2.477 -6.737 1.00 87.50 91 VAL A CA 1
ATOM 671 C C . VAL A 1 91 ? 11.827 -2.869 -7.305 1.00 87.50 91 VAL A C 1
ATOM 673 O O . VAL A 1 91 ? 11.077 -3.598 -6.667 1.00 87.50 91 VAL A O 1
ATOM 676 N N . VAL A 1 92 ? 11.522 -2.390 -8.512 1.00 91.19 92 VAL A N 1
ATOM 677 C 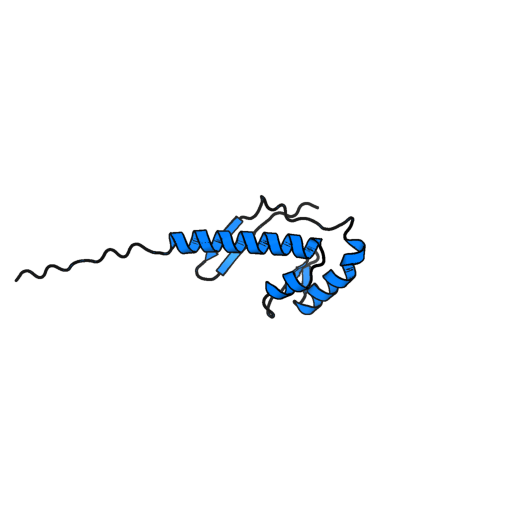CA . VAL A 1 92 ? 10.310 -2.763 -9.251 1.00 91.19 92 VAL A CA 1
ATOM 678 C C . VAL A 1 92 ? 10.684 -3.689 -10.400 1.00 91.19 92 VAL A C 1
ATOM 680 O O . VAL A 1 92 ? 11.556 -3.352 -11.209 1.00 91.19 92 VAL A O 1
ATOM 683 N N . ARG A 1 93 ? 10.011 -4.838 -10.475 1.00 92.94 93 ARG A N 1
ATOM 684 C CA . ARG A 1 93 ? 10.101 -5.804 -11.577 1.00 92.94 93 ARG A CA 1
ATOM 685 C C . ARG A 1 93 ? 8.730 -5.940 -12.228 1.00 92.94 93 ARG A C 1
ATOM 687 O O . ARG A 1 93 ? 7.751 -6.138 -11.517 1.00 92.94 93 ARG A O 1
ATOM 694 N N . VAL A 1 94 ? 8.669 -5.812 -13.551 1.00 92.94 94 VAL A N 1
ATOM 695 C CA . VAL A 1 94 ? 7.425 -5.886 -14.332 1.00 92.94 94 VAL A CA 1
ATOM 696 C C . VAL A 1 94 ? 7.341 -7.252 -15.015 1.00 92.94 94 VAL A C 1
ATOM 698 O O . VAL A 1 94 ? 8.330 -7.736 -15.561 1.00 92.94 94 VAL A O 1
ATOM 701 N N . TYR A 1 95 ? 6.163 -7.863 -14.959 1.00 91.12 95 TYR A N 1
ATOM 702 C CA . TYR A 1 95 ? 5.814 -9.171 -15.501 1.00 91.12 95 TYR A CA 1
ATOM 703 C C . TYR A 1 95 ? 4.460 -9.056 -16.213 1.00 91.12 95 TYR A C 1
ATOM 705 O O . TYR A 1 95 ? 3.412 -9.284 -15.614 1.00 91.12 95 TYR A O 1
ATOM 713 N N . GLY A 1 96 ? 4.473 -8.666 -17.491 1.00 89.62 96 GLY A N 1
ATOM 714 C CA . GLY A 1 96 ? 3.237 -8.397 -18.229 1.00 89.62 96 GLY A CA 1
ATOM 715 C C . GLY A 1 96 ? 2.472 -7.216 -17.625 1.00 89.62 96 GLY A C 1
ATOM 716 O O . GLY A 1 96 ? 2.978 -6.097 -17.608 1.00 89.62 96 GLY A O 1
ATOM 717 N N . ASP A 1 97 ? 1.264 -7.474 -17.132 1.00 88.75 97 ASP A N 1
ATOM 718 C CA . ASP A 1 97 ? 0.391 -6.513 -16.449 1.00 88.75 97 ASP A CA 1
ATOM 719 C C . ASP A 1 97 ? 0.615 -6.442 -14.927 1.00 88.75 97 ASP A C 1
ATOM 721 O O . ASP A 1 97 ? 0.056 -5.571 -14.260 1.00 88.75 97 ASP A O 1
ATOM 725 N N . VAL A 1 98 ? 1.468 -7.310 -14.375 1.00 93.56 98 VAL A N 1
ATOM 726 C CA . VAL A 1 98 ? 1.800 -7.349 -12.948 1.00 93.56 98 VAL A CA 1
ATOM 727 C C . VAL A 1 98 ? 3.146 -6.681 -12.697 1.00 93.56 98 VAL A C 1
ATOM 729 O O . VAL A 1 98 ? 4.109 -6.875 -13.437 1.00 93.56 98 VAL A O 1
ATOM 732 N N . ALA A 1 99 ? 3.258 -5.930 -11.605 1.00 94.12 99 ALA A N 1
ATOM 733 C CA . ALA A 1 99 ? 4.535 -5.431 -11.116 1.00 94.12 99 ALA A CA 1
ATOM 734 C C . ALA A 1 99 ? 4.739 -5.818 -9.651 1.00 94.12 99 ALA A C 1
ATOM 736 O O . ALA A 1 99 ? 3.821 -5.734 -8.841 1.00 94.12 99 ALA A O 1
ATOM 737 N N . VAL A 1 100 ? 5.964 -6.214 -9.314 1.00 93.81 100 VAL A N 1
ATOM 738 C CA . VAL A 1 100 ? 6.385 -6.510 -7.944 1.00 93.81 100 VAL A CA 1
ATOM 739 C C . VAL A 1 100 ? 7.322 -5.401 -7.491 1.00 93.81 100 VAL A C 1
ATOM 741 O O . VAL A 1 100 ? 8.392 -5.224 -8.081 1.00 93.81 100 VAL A O 1
ATOM 744 N N . ALA A 1 101 ? 6.918 -4.663 -6.459 1.00 91.75 101 ALA A N 1
ATOM 745 C CA . ALA A 1 101 ? 7.751 -3.687 -5.770 1.00 91.75 101 ALA A CA 1
ATOM 746 C C . ALA A 1 101 ? 8.279 -4.293 -4.463 1.00 91.75 101 ALA A C 1
ATOM 748 O O . ALA A 1 101 ? 7.522 -4.845 -3.671 1.00 91.75 101 ALA A O 1
ATOM 749 N N . THR A 1 102 ? 9.586 -4.199 -4.231 1.00 89.44 102 THR A N 1
ATOM 750 C CA . THR A 1 102 ? 10.219 -4.609 -2.969 1.00 89.44 102 THR A CA 1
ATOM 751 C C . THR A 1 102 ? 11.018 -3.449 -2.408 1.00 89.44 102 THR A C 1
ATOM 753 O O . THR A 1 102 ? 11.818 -2.870 -3.144 1.00 89.44 102 THR A O 1
ATOM 756 N N . GLY A 1 103 ? 10.841 -3.142 -1.127 1.00 82.38 103 GLY A N 1
ATOM 757 C CA . GLY A 1 103 ? 11.583 -2.105 -0.413 1.00 82.38 103 GLY A CA 1
ATOM 758 C C . GLY A 1 103 ? 12.052 -2.584 0.957 1.00 82.38 103 GLY A C 1
ATOM 759 O O . GLY A 1 103 ? 11.648 -3.645 1.427 1.00 82.38 103 GLY A O 1
ATOM 760 N N . VAL A 1 104 ? 12.914 -1.797 1.601 1.00 79.75 104 VAL A N 1
ATOM 761 C CA . VAL A 1 104 ? 13.365 -2.038 2.979 1.00 79.75 104 VAL A CA 1
ATOM 762 C C . VAL A 1 104 ? 12.786 -0.947 3.872 1.00 79.75 104 VAL A C 1
ATOM 764 O O . VAL A 1 104 ? 13.038 0.240 3.650 1.00 79.75 104 VAL A O 1
ATOM 767 N N . MET A 1 105 ? 12.021 -1.350 4.886 1.00 71.81 105 MET A N 1
ATOM 768 C CA . MET A 1 105 ? 11.581 -0.455 5.956 1.00 71.81 105 MET A CA 1
ATOM 769 C C . MET A 1 105 ? 12.695 -0.297 6.981 1.00 71.81 105 MET A C 1
ATOM 771 O O . MET A 1 105 ? 13.342 -1.274 7.361 1.00 71.81 105 MET A O 1
ATOM 775 N N . ARG A 1 106 ? 12.928 0.940 7.422 1.00 66.38 106 ARG A N 1
ATOM 776 C CA . ARG A 1 106 ? 13.783 1.199 8.583 1.00 66.38 106 ARG A CA 1
ATOM 777 C C . ARG A 1 106 ? 12.886 1.375 9.801 1.00 66.38 106 ARG A C 1
ATOM 779 O O . ARG A 1 106 ? 11.931 2.153 9.751 1.00 66.38 106 ARG A O 1
ATOM 786 N N . VAL A 1 107 ? 13.209 0.619 10.843 1.00 58.25 107 VAL A N 1
ATOM 787 C CA . VAL A 1 107 ? 12.558 0.629 12.156 1.00 58.25 107 VAL A CA 1
ATOM 788 C C . VAL A 1 107 ? 13.434 1.341 13.173 1.00 58.25 107 VAL A C 1
ATOM 790 O O . VAL A 1 107 ? 14.677 1.274 13.014 1.00 58.25 107 VAL A O 1
#

Sequence (107 aa):
MVLVCATAVWLPAQSDSEASTKSKIVALEKLWNQAYKSGDIKALDSILDDGIVLVNDDGSVQTKAEFLASVKSSAPQASAQQQQVAPEAFVVRVYGDVAVATGVMRV

Foldseek 3Di:
DDDDPPPDPPDPPVVVVFVVVVVVVLVLLVQCQVCLLQLVLVSVVVSDDQPDWDADPVRDIDGNVRVNVVSNVCNVVSPPDDFGFPSVAWDWDDDPPDIDTDTDTDD